Protein AF-A0A7R7DL66-F1 (afdb_monomer_lite)

Radius of gyration: 11.13 Å; chains: 1; bounding box: 29×21×27 Å

pLD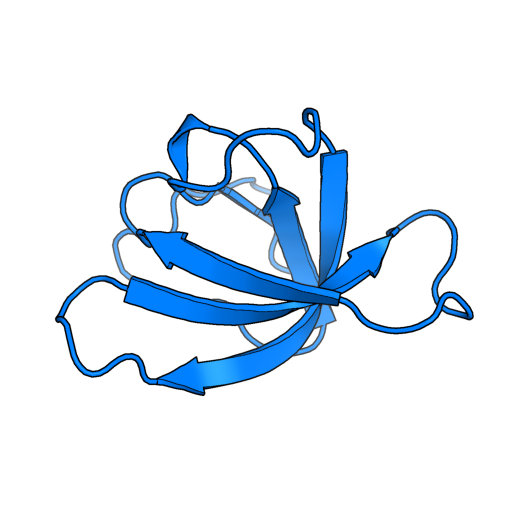DT: mean 90.2, std 12.35, range [52.09, 98.31]

Organism: NCBI:txid227318

Sequence (77 aa):
MPVVMAMDQEPKQGDAVFISPAAGIHGHGCWWALVVSTMPALVKGAVYLRVVPVEDTAATPQVFYARTSGLLVNKRS

Foldseek 3Di:
DDKDQLPDHDDAQQKKKWQDCLFVHPDPHIAIWGFRGWDDDPDPQKIKTFTDHPVDPPDDTDIDITRSRRMIIHDDD

Structure (mmCIF, N/CA/C/O backbone):
data_AF-A0A7R7DL66-F1
#
_entry.id   AF-A0A7R7DL66-F1
#
loop_
_atom_site.group_PDB
_atom_site.id
_atom_site.type_symbol
_atom_site.label_atom_id
_atom_site.label_alt_id
_atom_site.label_comp_id
_atom_site.label_asym_id
_atom_site.label_entity_id
_atom_site.label_seq_id
_atom_site.pdbx_PDB_ins_code
_atom_site.Cartn_x
_atom_site.Cartn_y
_atom_site.Cartn_z
_atom_site.occupancy
_atom_site.B_iso_or_equiv
_atom_site.auth_seq_id
_atom_site.auth_comp_id
_atom_site.auth_asym_id
_atom_site.auth_atom_id
_atom_site.pdbx_PDB_model_num
ATOM 1 N N . MET A 1 1 ? 14.680 -5.857 9.866 1.00 52.25 1 MET A N 1
ATOM 2 C CA . MET A 1 1 ? 13.444 -5.203 10.352 1.00 52.25 1 MET A CA 1
ATOM 3 C C . MET A 1 1 ? 12.285 -6.164 10.122 1.00 52.25 1 MET A C 1
ATOM 5 O O . MET A 1 1 ? 12.313 -6.833 9.092 1.00 52.25 1 MET A O 1
ATOM 9 N N . PRO A 1 2 ? 11.355 -6.333 11.075 1.00 65.88 2 PRO A N 1
ATOM 10 C CA . PRO A 1 2 ? 10.300 -7.337 10.969 1.00 65.88 2 PRO A CA 1
ATOM 11 C C . PRO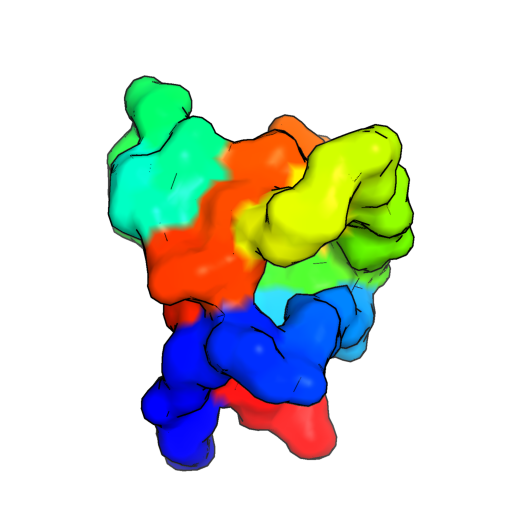 A 1 2 ? 9.241 -6.929 9.935 1.00 65.88 2 PRO A C 1
ATOM 13 O O . PRO A 1 2 ? 8.753 -5.802 9.947 1.00 65.88 2 PRO A O 1
ATOM 16 N N . VAL A 1 3 ? 8.878 -7.859 9.051 1.00 66.88 3 VAL A N 1
ATOM 17 C CA . VAL A 1 3 ? 7.691 -7.746 8.190 1.00 66.88 3 VAL A CA 1
ATOM 18 C C . VAL A 1 3 ? 6.490 -8.211 9.006 1.00 66.88 3 VAL A C 1
ATOM 20 O O . VAL A 1 3 ? 6.536 -9.293 9.591 1.00 66.88 3 VAL A O 1
ATOM 23 N N . VAL A 1 4 ? 5.426 -7.411 9.055 1.00 67.56 4 VAL A N 1
ATOM 24 C CA . VAL A 1 4 ? 4.200 -7.737 9.799 1.00 67.56 4 VAL A CA 1
ATOM 25 C C . VAL A 1 4 ? 2.972 -7.623 8.897 1.00 67.56 4 VAL A C 1
ATOM 27 O O . VAL A 1 4 ? 2.932 -6.820 7.963 1.00 67.56 4 VAL A O 1
ATOM 30 N N . MET A 1 5 ? 1.954 -8.439 9.174 1.00 59.94 5 MET A N 1
ATOM 31 C CA . MET A 1 5 ? 0.625 -8.277 8.576 1.00 59.94 5 MET A CA 1
ATOM 32 C C . MET A 1 5 ? -0.047 -7.038 9.178 1.00 59.94 5 MET A C 1
ATOM 34 O O . MET A 1 5 ? 0.027 -6.835 10.389 1.00 59.94 5 MET A O 1
ATOM 38 N N . ALA A 1 6 ? -0.750 -6.236 8.373 1.00 59.38 6 ALA A N 1
ATOM 39 C CA . ALA A 1 6 ? -1.401 -4.997 8.827 1.00 59.38 6 ALA A CA 1
ATOM 40 C C . ALA A 1 6 ? -2.656 -5.205 9.705 1.00 59.38 6 ALA A C 1
ATOM 42 O O . ALA A 1 6 ? -3.545 -4.354 9.704 1.00 59.38 6 ALA A O 1
ATOM 43 N N . MET A 1 7 ? -2.781 -6.329 10.422 1.00 52.09 7 MET A N 1
ATOM 44 C CA . MET A 1 7 ? -4.025 -6.675 11.120 1.00 52.09 7 MET A CA 1
ATOM 45 C C . MET A 1 7 ? -4.401 -5.690 12.239 1.00 52.09 7 MET A C 1
ATOM 47 O O . MET A 1 7 ? -5.592 -5.535 12.481 1.00 52.09 7 MET A O 1
ATOM 51 N N . ASP A 1 8 ? -3.439 -4.947 12.806 1.00 55.06 8 ASP A N 1
ATOM 52 C CA . ASP A 1 8 ? -3.702 -4.020 13.922 1.00 55.06 8 ASP A CA 1
ATOM 53 C C . ASP A 1 8 ? -3.234 -2.569 13.712 1.00 55.06 8 ASP A C 1
ATOM 55 O O . ASP A 1 8 ? -3.526 -1.707 14.541 1.00 55.06 8 ASP A O 1
ATOM 59 N N . GLN A 1 9 ? -2.522 -2.249 12.624 1.00 65.81 9 GLN A N 1
ATOM 60 C CA . GLN A 1 9 ? -2.068 -0.876 12.365 1.00 65.81 9 GLN A CA 1
ATOM 61 C C . GLN A 1 9 ? -2.073 -0.532 10.880 1.00 65.81 9 GLN A C 1
ATOM 63 O O . GLN A 1 9 ? -1.405 -1.181 10.074 1.00 65.81 9 GLN A O 1
ATOM 68 N N . GLU A 1 10 ? -2.781 0.546 10.537 1.00 82.81 10 GLU A N 1
ATOM 69 C CA . GLU A 1 10 ? -2.797 1.090 9.182 1.00 82.81 10 GLU A CA 1
ATOM 70 C C . GLU A 1 10 ? -1.376 1.485 8.724 1.00 82.81 10 GLU A C 1
ATOM 72 O O . GLU A 1 10 ? -0.566 1.973 9.532 1.00 82.81 10 GLU A O 1
ATOM 77 N N . PRO A 1 11 ? -1.041 1.272 7.437 1.00 91.75 11 PRO A N 1
ATOM 78 C CA . PRO A 1 11 ? 0.182 1.798 6.847 1.00 91.75 11 PRO A CA 1
ATOM 79 C C . PRO A 1 11 ? 0.239 3.317 6.993 1.00 91.75 11 PRO A C 1
ATOM 81 O O . PRO A 1 11 ? -0.779 4.004 6.887 1.00 91.75 11 PRO A O 1
ATOM 84 N N . LYS A 1 12 ? 1.438 3.848 7.211 1.00 92.50 12 LYS A N 1
ATOM 85 C CA . LYS A 1 12 ? 1.688 5.289 7.292 1.00 92.50 12 LYS A CA 1
ATOM 86 C C . LYS A 1 12 ? 2.659 5.716 6.202 1.00 92.50 12 LYS A C 1
ATOM 88 O O . LYS A 1 12 ? 3.325 4.888 5.590 1.00 92.50 12 LYS A O 1
ATOM 93 N N . GLN A 1 13 ? 2.738 7.022 5.968 1.00 95.81 13 GLN A N 1
ATOM 94 C CA . GLN A 1 13 ? 3.766 7.592 5.103 1.00 95.81 13 GLN A CA 1
ATOM 95 C C . GLN A 1 13 ? 5.160 7.101 5.529 1.00 95.81 13 GLN A C 1
ATOM 97 O O . GLN A 1 13 ? 5.479 7.108 6.716 1.00 95.81 13 GLN A O 1
ATOM 102 N N . GLY A 1 14 ? 5.970 6.681 4.557 1.00 94.69 14 GLY A N 1
ATOM 103 C CA . GLY A 1 14 ? 7.314 6.137 4.772 1.00 94.69 14 GLY A CA 1
ATOM 104 C C . GLY A 1 14 ? 7.374 4.620 4.974 1.00 94.69 14 GLY A C 1
ATOM 105 O O . GLY A 1 14 ? 8.437 4.034 4.759 1.00 94.69 14 GLY A O 1
ATOM 106 N N . ASP A 1 15 ? 6.256 3.964 5.304 1.00 95.50 15 ASP A N 1
ATOM 107 C CA . ASP A 1 15 ? 6.195 2.500 5.343 1.00 95.50 15 ASP A CA 1
ATOM 108 C C . ASP A 1 15 ? 6.394 1.921 3.935 1.00 95.50 15 ASP A C 1
ATOM 110 O O . ASP A 1 15 ? 5.978 2.511 2.934 1.00 95.50 15 ASP A O 1
ATOM 114 N N . ALA A 1 16 ? 6.992 0.733 3.852 1.00 96.06 16 ALA A N 1
ATOM 115 C CA . ALA A 1 16 ? 6.972 -0.061 2.631 1.00 96.06 16 ALA A CA 1
ATOM 116 C C . ALA A 1 16 ? 5.829 -1.083 2.694 1.00 96.06 16 ALA A C 1
ATOM 118 O O . ALA A 1 16 ? 5.619 -1.736 3.715 1.00 96.06 16 ALA A O 1
ATOM 119 N N . VAL A 1 17 ? 5.091 -1.245 1.602 1.00 96.75 17 VAL A N 1
ATOM 120 C CA . VAL A 1 17 ? 3.949 -2.160 1.485 1.00 96.75 17 VAL A CA 1
ATOM 121 C C . VAL A 1 17 ? 4.130 -3.090 0.298 1.00 96.75 17 VAL A C 1
ATOM 123 O O . VAL A 1 17 ? 4.682 -2.690 -0.725 1.00 96.75 17 VAL A O 1
ATOM 126 N N . PHE A 1 18 ? 3.668 -4.332 0.417 1.00 96.94 18 PHE A N 1
ATOM 127 C CA . PHE A 1 18 ? 3.739 -5.282 -0.690 1.00 96.94 18 PHE A CA 1
ATOM 128 C C . PHE A 1 18 ? 2.456 -5.235 -1.521 1.00 96.94 18 PHE A C 1
ATOM 130 O O . PHE A 1 18 ? 1.397 -5.704 -1.092 1.00 96.94 18 PHE A O 1
ATOM 137 N N . ILE A 1 19 ? 2.556 -4.668 -2.719 1.00 97.69 19 ILE A N 1
ATOM 138 C CA . ILE A 1 19 ? 1.477 -4.645 -3.703 1.00 97.69 19 ILE A CA 1
ATOM 139 C C . ILE A 1 19 ? 1.331 -6.056 -4.254 1.00 97.69 19 ILE A C 1
ATOM 141 O O . ILE A 1 19 ? 2.292 -6.618 -4.770 1.00 97.69 19 ILE A O 1
ATOM 145 N N . SER A 1 20 ? 0.151 -6.656 -4.090 1.00 97.44 20 SER A N 1
ATOM 146 C CA . SER A 1 20 ? -0.124 -8.017 -4.552 1.00 97.44 20 SER A CA 1
ATOM 147 C C . SER A 1 20 ? -1.630 -8.320 -4.597 1.00 97.44 20 SER A C 1
ATOM 149 O O . SER A 1 20 ? -2.418 -7.647 -3.916 1.00 97.44 20 SER A O 1
ATOM 151 N N . PRO A 1 21 ? -2.043 -9.394 -5.300 1.00 97.44 21 PRO A N 1
ATOM 152 C CA . PRO A 1 21 ? -3.426 -9.872 -5.291 1.00 97.44 21 PRO A CA 1
ATOM 153 C C . PRO A 1 21 ? -3.974 -10.219 -3.901 1.00 97.44 21 PRO A C 1
ATOM 155 O O . PRO A 1 21 ? -5.176 -10.108 -3.684 1.00 97.44 21 PRO A O 1
ATOM 158 N N . ALA A 1 22 ? -3.120 -10.595 -2.941 1.00 95.06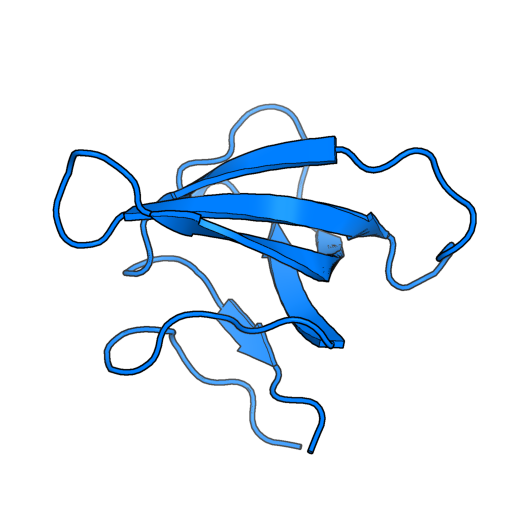 22 ALA A N 1
ATOM 159 C CA . ALA A 1 22 ? -3.549 -10.895 -1.572 1.00 95.06 22 ALA A CA 1
ATOM 160 C C . ALA A 1 22 ? -4.150 -9.664 -0.869 1.00 95.06 22 ALA A C 1
ATOM 162 O O . ALA A 1 22 ? -5.095 -9.793 -0.093 1.00 95.06 22 ALA A O 1
ATOM 163 N N . ALA A 1 23 ? -3.664 -8.465 -1.202 1.00 95.12 23 ALA A N 1
ATOM 164 C CA . ALA A 1 23 ? -4.211 -7.196 -0.731 1.00 95.12 23 ALA A CA 1
ATOM 165 C C . ALA A 1 23 ? -5.414 -6.706 -1.566 1.00 95.12 23 ALA A C 1
ATOM 167 O O . ALA A 1 23 ? -5.887 -5.592 -1.354 1.00 95.12 23 ALA A O 1
ATOM 168 N N . GLY A 1 24 ? -5.918 -7.504 -2.514 1.00 96.00 24 GLY A N 1
ATOM 169 C CA . GLY A 1 24 ? -7.000 -7.120 -3.430 1.00 96.00 24 GLY A CA 1
ATOM 170 C C . GLY A 1 24 ? -6.552 -6.269 -4.624 1.00 96.00 24 GLY A C 1
ATOM 171 O O . GLY A 1 24 ? -7.398 -5.693 -5.304 1.00 96.00 24 GLY A O 1
ATOM 172 N N . ILE A 1 25 ? -5.242 -6.176 -4.887 1.00 97.31 25 ILE A N 1
ATOM 173 C CA . ILE A 1 25 ? -4.685 -5.407 -6.007 1.00 97.31 25 ILE A CA 1
ATOM 174 C C . ILE A 1 25 ? -4.313 -6.373 -7.137 1.00 97.31 25 ILE A C 1
ATOM 176 O O . ILE A 1 25 ? -3.322 -7.098 -7.055 1.00 97.31 25 ILE A O 1
ATOM 180 N N . HIS A 1 26 ? -5.115 -6.393 -8.201 1.00 96.50 26 HIS A N 1
ATOM 181 C CA . HIS A 1 26 ? -4.967 -7.324 -9.324 1.00 96.50 26 HIS A CA 1
ATOM 182 C C . HIS A 1 26 ? -4.414 -6.630 -10.574 1.00 96.50 26 HIS A C 1
ATOM 184 O O . HIS A 1 26 ? -4.667 -5.453 -10.790 1.00 96.50 26 HIS A O 1
ATOM 190 N N . GLY A 1 27 ? -3.687 -7.367 -11.422 1.00 96.06 27 GLY A N 1
ATOM 191 C CA . GLY A 1 27 ? -3.223 -6.868 -12.728 1.00 96.06 27 GLY A CA 1
ATOM 192 C C . GLY A 1 27 ? -1.938 -6.028 -12.711 1.00 96.06 27 GLY A C 1
ATOM 193 O O . GLY A 1 27 ? -1.495 -5.601 -13.770 1.00 96.06 27 GLY A O 1
ATOM 194 N N . HIS A 1 28 ? -1.310 -5.834 -11.545 1.00 94.44 28 HIS A N 1
ATOM 195 C CA . HIS A 1 28 ? -0.102 -5.005 -11.379 1.00 94.44 28 HIS A CA 1
ATOM 196 C C . HIS A 1 28 ? 1.163 -5.799 -11.008 1.00 94.44 28 HIS A C 1
ATOM 198 O O . HIS A 1 28 ? 2.180 -5.211 -10.646 1.00 94.44 28 HIS A O 1
ATOM 204 N N . GLY A 1 29 ? 1.107 -7.134 -11.069 1.00 94.75 29 GLY A N 1
ATOM 205 C CA . GLY A 1 29 ? 2.171 -7.996 -10.550 1.00 94.75 29 GLY A CA 1
ATOM 206 C C . GLY A 1 29 ? 2.316 -7.897 -9.027 1.00 94.75 29 GLY A C 1
ATOM 207 O O . GLY A 1 29 ? 1.384 -7.484 -8.335 1.00 94.75 29 GLY A O 1
ATOM 208 N N . CYS A 1 30 ? 3.483 -8.300 -8.518 1.00 97.06 30 CYS A N 1
ATOM 209 C CA . CYS A 1 30 ? 3.810 -8.239 -7.094 1.00 97.06 30 CYS A CA 1
ATOM 210 C C . CYS A 1 30 ? 5.127 -7.492 -6.873 1.00 97.06 30 CYS A C 1
ATOM 212 O O . CYS A 1 30 ? 6.136 -7.864 -7.470 1.00 97.06 30 CYS A O 1
ATOM 214 N N . TRP A 1 31 ? 5.130 -6.468 -6.020 1.00 97.38 31 TRP A N 1
ATOM 215 C CA . TRP A 1 31 ? 6.303 -5.616 -5.793 1.00 97.38 31 TRP A CA 1
ATOM 216 C C . TRP A 1 31 ? 6.194 -4.823 -4.485 1.00 97.38 31 TRP A C 1
ATOM 218 O O . TRP A 1 31 ? 5.118 -4.698 -3.898 1.00 97.38 31 TRP A O 1
ATOM 228 N N . TRP A 1 32 ? 7.324 -4.302 -4.004 1.00 97.06 32 TRP A N 1
ATOM 229 C CA . TRP A 1 32 ? 7.374 -3.448 -2.817 1.00 97.06 32 TRP A CA 1
ATOM 230 C C . TRP A 1 32 ? 7.221 -1.981 -3.200 1.00 97.06 32 T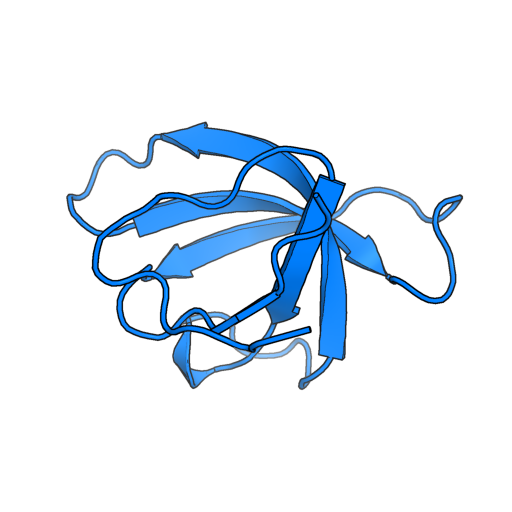RP A C 1
ATOM 232 O O . TRP A 1 32 ? 7.955 -1.477 -4.042 1.00 97.06 32 TRP A O 1
ATOM 242 N N . ALA A 1 33 ? 6.318 -1.280 -2.528 1.00 97.56 33 ALA A N 1
ATOM 243 C CA . ALA A 1 33 ? 6.039 0.126 -2.765 1.00 97.56 33 ALA A CA 1
ATOM 244 C C . ALA A 1 33 ? 6.253 0.950 -1.495 1.00 97.56 33 ALA A C 1
ATOM 246 O O . ALA A 1 33 ? 5.939 0.495 -0.399 1.00 97.56 33 ALA A O 1
ATOM 247 N N . LEU A 1 34 ? 6.756 2.171 -1.630 1.00 97.81 34 LEU A N 1
ATOM 248 C CA . LEU A 1 34 ? 6.841 3.143 -0.550 1.00 97.81 34 LEU A CA 1
ATOM 249 C C . LEU A 1 34 ? 5.525 3.918 -0.449 1.00 97.81 34 LEU A C 1
ATOM 251 O O . LEU A 1 34 ? 5.047 4.474 -1.440 1.00 97.81 34 LEU A O 1
ATOM 255 N N . VAL A 1 35 ? 4.950 3.989 0.749 1.00 97.31 35 VAL A N 1
ATOM 256 C CA . VAL A 1 35 ? 3.735 4.762 1.019 1.00 97.31 35 VAL A CA 1
ATOM 257 C C . VAL A 1 35 ? 4.068 6.248 1.061 1.00 97.31 35 VAL A C 1
ATOM 259 O O . VAL A 1 35 ? 4.795 6.721 1.933 1.00 97.31 35 VAL A O 1
ATOM 262 N N . VAL A 1 36 ? 3.487 6.999 0.130 1.00 97.56 36 VAL A N 1
ATOM 263 C CA . VAL A 1 36 ? 3.538 8.466 0.093 1.00 97.56 36 VAL A CA 1
ATOM 264 C C . VAL A 1 36 ? 2.470 9.048 1.014 1.00 97.56 36 VAL A C 1
ATOM 266 O O . VAL A 1 36 ? 2.741 9.963 1.782 1.00 97.56 36 VAL A O 1
ATOM 269 N N . SER A 1 37 ? 1.253 8.511 0.953 1.00 97.31 37 SER A N 1
ATOM 270 C CA . SER A 1 37 ? 0.150 8.886 1.840 1.00 97.31 37 SER A CA 1
ATOM 271 C C . SER A 1 37 ? -0.925 7.801 1.852 1.00 97.31 37 SER A C 1
ATOM 273 O O . SER A 1 37 ? -1.012 6.986 0.931 1.00 97.31 37 SER A O 1
ATOM 275 N N . THR A 1 38 ? -1.785 7.821 2.865 1.00 96.19 38 THR A N 1
ATOM 276 C CA . THR A 1 38 ? -2.967 6.956 2.950 1.00 96.19 38 THR A CA 1
ATOM 277 C C . THR A 1 38 ? -4.241 7.789 3.004 1.00 96.19 38 THR A C 1
ATOM 279 O O . THR A 1 38 ? -4.231 8.932 3.461 1.00 96.19 38 THR A O 1
ATOM 282 N N . MET A 1 39 ? -5.340 7.235 2.496 1.00 95.31 39 MET A N 1
ATOM 283 C CA . MET A 1 39 ? -6.678 7.806 2.658 1.00 95.31 39 MET A CA 1
ATOM 284 C C . MET A 1 39 ? -7.624 6.715 3.167 1.00 95.31 39 MET A C 1
ATOM 286 O O . MET A 1 39 ? -7.556 5.580 2.679 1.00 95.31 39 MET A O 1
ATOM 290 N N . PRO A 1 40 ? -8.515 7.031 4.120 1.00 91.25 40 PRO A N 1
ATOM 291 C CA . PRO A 1 40 ? -9.464 6.058 4.639 1.00 91.25 40 PRO A CA 1
ATOM 292 C C . PRO A 1 40 ? -10.412 5.590 3.530 1.00 91.25 40 PRO A C 1
ATOM 294 O O . PRO A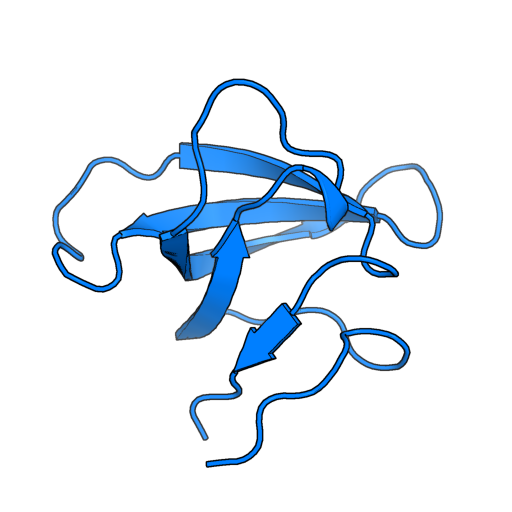 1 40 ? -10.873 6.385 2.709 1.00 91.25 40 PRO A O 1
ATOM 297 N N . ALA A 1 41 ? -10.715 4.293 3.504 1.00 91.38 41 ALA A N 1
ATOM 298 C CA . ALA A 1 41 ? -11.774 3.763 2.655 1.00 91.38 41 ALA A CA 1
ATOM 299 C C . ALA A 1 41 ? -13.130 3.816 3.378 1.00 91.38 41 ALA A C 1
ATOM 301 O O . ALA A 1 41 ? -13.200 3.795 4.603 1.00 91.38 41 ALA A O 1
ATOM 302 N N . LEU A 1 42 ? -14.225 3.796 2.611 1.00 91.00 42 LEU A N 1
ATOM 303 C CA . LEU A 1 42 ? -15.588 3.716 3.160 1.00 91.00 42 LEU A CA 1
ATOM 304 C C . LEU A 1 42 ? -15.903 2.357 3.816 1.00 91.00 42 LEU A C 1
ATOM 306 O O . LEU A 1 42 ? -16.906 2.215 4.508 1.00 91.00 42 LEU A O 1
ATOM 310 N N . VAL A 1 43 ? -15.064 1.345 3.580 1.00 90.06 43 VAL A N 1
ATOM 311 C CA . VAL A 1 43 ? -15.249 -0.026 4.065 1.00 90.06 43 VAL A CA 1
ATOM 312 C C . VAL A 1 43 ? -14.200 -0.332 5.128 1.00 90.06 43 VAL A C 1
ATOM 314 O O . VAL A 1 43 ? -13.006 -0.161 4.888 1.00 90.06 43 VAL A O 1
ATOM 317 N N . LYS A 1 44 ? -14.638 -0.855 6.280 1.00 90.06 44 LYS A N 1
ATOM 318 C CA . LYS A 1 44 ? -13.738 -1.292 7.358 1.00 90.06 44 LYS A CA 1
ATOM 319 C C . LYS A 1 44 ? -12.735 -2.338 6.849 1.00 90.06 44 LYS A C 1
ATOM 321 O O . LYS A 1 44 ? -13.109 -3.270 6.134 1.00 90.06 44 LYS A O 1
ATOM 326 N N . GLY A 1 45 ? -11.473 -2.205 7.262 1.00 90.94 45 GLY A N 1
ATOM 327 C CA . GLY A 1 45 ? -10.393 -3.116 6.861 1.00 90.94 45 GLY A CA 1
ATOM 328 C C . GLY A 1 45 ? -9.896 -2.891 5.430 1.00 90.94 45 GLY A C 1
ATOM 329 O O . GLY A 1 45 ? -9.368 -3.810 4.801 1.00 90.94 45 GLY A O 1
ATOM 330 N N . ALA A 1 46 ? -10.100 -1.689 4.894 1.00 93.88 46 ALA A N 1
ATOM 331 C CA . ALA A 1 46 ? -9.557 -1.271 3.616 1.00 93.88 46 ALA A CA 1
ATOM 332 C C . ALA A 1 46 ? -9.003 0.153 3.693 1.00 93.88 46 ALA A C 1
ATOM 334 O O . ALA A 1 46 ? -9.407 0.947 4.540 1.00 93.88 46 ALA A O 1
ATOM 335 N N . VAL A 1 47 ? -8.081 0.468 2.791 1.00 95.31 47 VAL A N 1
ATOM 336 C CA . VAL A 1 47 ? -7.390 1.756 2.728 1.00 95.31 47 VAL A CA 1
ATOM 337 C C . VAL A 1 47 ? -7.039 2.073 1.279 1.00 95.31 47 VAL A C 1
ATOM 339 O O . VAL A 1 47 ? -6.756 1.167 0.493 1.00 95.31 47 VAL A O 1
ATOM 342 N N . TYR A 1 48 ? -7.045 3.351 0.913 1.00 97.19 48 TYR A N 1
ATOM 343 C CA . TYR A 1 48 ? -6.420 3.797 -0.326 1.00 97.19 48 TYR A CA 1
ATOM 344 C C . TYR A 1 48 ? -4.960 4.154 -0.058 1.00 97.19 48 TYR A C 1
ATOM 346 O O . TYR A 1 48 ? -4.654 4.987 0.796 1.00 97.19 48 TYR A O 1
ATOM 354 N N . LEU A 1 49 ? -4.059 3.529 -0.805 1.00 97.38 49 LEU A N 1
ATOM 355 C CA . LEU A 1 49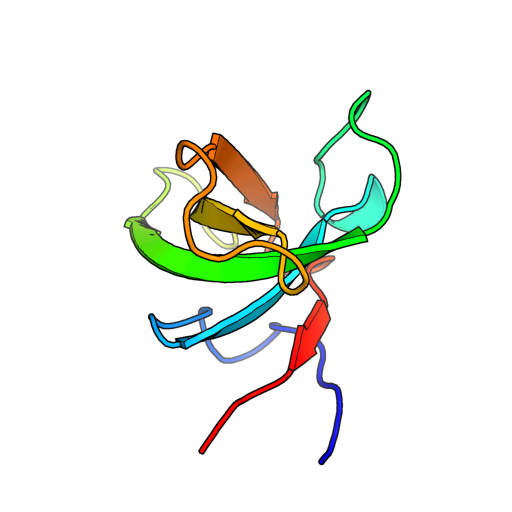 ? -2.621 3.732 -0.722 1.00 97.38 49 LEU A CA 1
ATOM 356 C C . LEU A 1 49 ? -2.180 4.583 -1.900 1.00 97.38 49 LEU A C 1
ATOM 358 O O . LEU A 1 49 ? -2.395 4.188 -3.042 1.00 97.38 49 LEU A O 1
ATOM 362 N N . ARG A 1 50 ? -1.531 5.715 -1.633 1.00 98.31 50 ARG A N 1
ATOM 363 C CA . ARG A 1 50 ? -0.752 6.432 -2.643 1.00 98.31 50 ARG A CA 1
ATOM 364 C C . ARG A 1 50 ? 0.704 6.019 -2.488 1.00 98.31 50 ARG A C 1
ATOM 366 O O . ARG A 1 50 ? 1.286 6.253 -1.429 1.00 98.31 50 ARG A O 1
ATOM 373 N N . VAL A 1 51 ? 1.278 5.398 -3.512 1.00 98.25 51 VAL A N 1
ATOM 374 C CA . VAL A 1 51 ? 2.585 4.731 -3.427 1.00 98.25 51 VAL A CA 1
ATOM 375 C C . VAL A 1 51 ? 3.476 5.007 -4.634 1.00 98.25 51 VAL A C 1
ATOM 377 O O . VAL A 1 51 ? 2.990 5.374 -5.702 1.00 98.25 51 VAL A O 1
ATOM 380 N N . VAL A 1 52 ? 4.774 4.782 -4.460 1.00 98.31 52 VAL A N 1
ATOM 381 C CA . VAL A 1 52 ? 5.795 4.735 -5.523 1.00 98.31 52 VAL A CA 1
ATOM 382 C C . VAL A 1 52 ? 6.631 3.453 -5.378 1.00 98.31 52 VAL A C 1
ATOM 384 O O . VAL A 1 52 ? 6.678 2.912 -4.272 1.00 98.31 52 VAL A O 1
ATOM 387 N N . PRO A 1 53 ? 7.283 2.934 -6.432 1.00 97.25 53 PRO A N 1
ATOM 388 C CA . PRO A 1 53 ? 8.274 1.856 -6.317 1.00 97.25 53 PRO A CA 1
ATOM 389 C C . PRO A 1 53 ? 9.356 2.178 -5.287 1.00 97.25 53 PRO A C 1
ATOM 391 O O . PRO A 1 53 ? 9.811 3.318 -5.188 1.00 97.25 53 PRO A O 1
ATOM 394 N N . VAL A 1 54 ? 9.774 1.187 -4.494 1.00 95.50 54 VAL A N 1
ATOM 395 C CA . VAL A 1 54 ? 10.862 1.397 -3.517 1.00 95.50 54 VAL A CA 1
ATOM 396 C C . VAL A 1 54 ? 12.205 1.649 -4.202 1.00 95.50 54 VAL A C 1
ATOM 398 O O . VAL A 1 54 ? 13.074 2.291 -3.616 1.00 95.50 54 VAL A O 1
ATOM 401 N N . GLU A 1 55 ? 12.367 1.148 -5.424 1.00 94.75 55 GLU A N 1
ATOM 402 C CA . GLU A 1 55 ? 13.532 1.313 -6.290 1.00 94.75 55 GLU A CA 1
ATOM 403 C C . GLU A 1 55 ? 13.562 2.654 -7.041 1.00 94.75 55 GLU A C 1
ATOM 405 O O . GLU A 1 55 ? 14.629 3.062 -7.492 1.00 94.75 55 GLU A O 1
ATOM 410 N N . ASP A 1 56 ? 12.425 3.350 -7.147 1.00 95.38 56 ASP A N 1
ATOM 411 C CA . ASP A 1 56 ? 12.311 4.643 -7.827 1.00 95.38 56 ASP A CA 1
ATOM 412 C C . ASP A 1 56 ? 11.293 5.552 -7.126 1.00 95.38 56 ASP A C 1
ATOM 414 O O . ASP A 1 56 ? 10.100 5.584 -7.438 1.00 95.38 56 ASP A O 1
ATOM 418 N N . THR A 1 57 ? 11.786 6.347 -6.176 1.00 92.25 57 THR A N 1
ATOM 419 C CA . THR A 1 57 ? 10.960 7.308 -5.436 1.00 92.25 57 THR A CA 1
ATOM 420 C C . THR A 1 57 ? 10.607 8.563 -6.237 1.00 92.25 57 THR A C 1
ATOM 422 O O . THR A 1 57 ? 9.820 9.374 -5.751 1.00 92.25 57 THR A O 1
ATOM 425 N N . ALA A 1 58 ? 11.190 8.760 -7.426 1.00 94.44 58 ALA A N 1
ATOM 426 C CA . ALA A 1 58 ? 10.860 9.868 -8.325 1.00 94.44 58 ALA A CA 1
ATOM 427 C C . ALA A 1 58 ? 9.718 9.515 -9.295 1.00 94.44 58 ALA A C 1
ATOM 429 O O . ALA A 1 58 ? 9.193 10.402 -9.975 1.00 94.44 58 ALA A O 1
ATOM 430 N N . ALA A 1 59 ? 9.312 8.243 -9.344 1.00 96.00 59 ALA A N 1
ATOM 431 C CA . ALA A 1 59 ? 8.196 7.780 -10.151 1.00 96.00 59 ALA A CA 1
ATOM 432 C C . ALA A 1 59 ? 6.889 8.527 -9.835 1.00 96.00 59 ALA A C 1
ATOM 434 O O . ALA A 1 59 ? 6.639 8.994 -8.719 1.00 96.00 59 ALA A O 1
ATOM 435 N N . THR A 1 60 ? 5.998 8.584 -10.827 1.00 97.12 60 THR A N 1
ATOM 436 C CA . THR A 1 60 ? 4.656 9.145 -10.630 1.00 97.12 60 THR A CA 1
ATOM 437 C C . THR A 1 60 ? 3.872 8.281 -9.633 1.00 97.12 60 THR A C 1
ATOM 439 O O . THR A 1 60 ? 3.729 7.079 -9.874 1.00 97.12 60 THR A O 1
ATOM 442 N N . PRO A 1 61 ? 3.324 8.857 -8.544 1.00 97.69 61 PRO A N 1
ATOM 443 C CA . PRO A 1 61 ? 2.597 8.075 -7.555 1.00 97.69 61 PRO A CA 1
ATOM 444 C C . PRO A 1 61 ? 1.353 7.400 -8.128 1.00 97.69 61 PRO A C 1
ATOM 446 O O . PRO A 1 61 ? 0.543 8.034 -8.806 1.00 97.69 61 PRO A O 1
ATOM 449 N N . GLN A 1 62 ? 1.170 6.133 -7.778 1.00 97.75 62 GLN A N 1
ATOM 450 C CA . GLN A 1 62 ? -0.001 5.332 -8.119 1.00 97.75 62 GLN A CA 1
ATOM 451 C C . GLN A 1 62 ? -0.925 5.209 -6.910 1.00 97.75 62 GLN A C 1
ATOM 453 O O . GLN A 1 62 ? -0.471 5.256 -5.765 1.00 97.75 62 GLN A O 1
ATOM 458 N N . VAL A 1 63 ? -2.227 5.063 -7.160 1.00 98.00 63 VAL A N 1
ATOM 459 C CA . VAL A 1 63 ? -3.232 4.904 -6.105 1.00 98.00 63 VAL A CA 1
ATOM 460 C C . VAL A 1 63 ? -3.873 3.531 -6.210 1.00 98.00 63 VAL A C 1
ATOM 462 O O . VAL A 1 63 ? -4.398 3.172 -7.260 1.00 98.00 63 VAL A O 1
ATOM 465 N N . PHE A 1 64 ? -3.876 2.791 -5.104 1.00 98.00 64 PHE A N 1
ATOM 466 C CA . PHE A 1 64 ? -4.500 1.476 -5.014 1.00 98.00 64 PHE A CA 1
ATOM 467 C C . PHE A 1 64 ? -5.500 1.412 -3.869 1.00 98.00 64 PHE A C 1
ATOM 469 O O . PHE A 1 64 ? -5.232 1.894 -2.772 1.00 98.00 64 PHE A O 1
ATOM 476 N N . TYR A 1 65 ? -6.636 0.764 -4.112 1.00 96.88 65 TYR A N 1
ATOM 477 C CA . TYR A 1 65 ? -7.500 0.274 -3.046 1.00 96.88 65 TYR A CA 1
ATOM 478 C C . TYR A 1 65 ? -6.923 -1.041 -2.513 1.00 96.88 65 TYR A C 1
ATOM 480 O O . TYR A 1 65 ? -6.714 -1.973 -3.286 1.00 96.88 65 TYR A O 1
ATOM 488 N N . ALA A 1 66 ? -6.670 -1.120 -1.208 1.00 96.19 66 ALA A N 1
ATOM 489 C CA . ALA A 1 66 ? -6.064 -2.282 -0.571 1.00 96.19 66 ALA A CA 1
ATOM 490 C C . ALA A 1 66 ? -6.906 -2.785 0.606 1.00 96.19 66 ALA A C 1
ATOM 492 O O . ALA A 1 66 ? -7.402 -2.004 1.418 1.00 96.19 66 ALA A O 1
ATOM 493 N N . ARG A 1 67 ? -7.016 -4.107 0.736 1.00 94.38 67 ARG A N 1
ATOM 494 C CA . ARG A 1 67 ? -7.541 -4.799 1.919 1.00 94.38 67 ARG A CA 1
ATOM 495 C C . ARG A 1 67 ? -6.414 -4.946 2.938 1.00 94.38 67 ARG A C 1
ATOM 497 O O . ARG A 1 67 ? -5.404 -5.583 2.647 1.00 94.38 67 ARG A O 1
ATOM 504 N N . THR A 1 68 ? -6.587 -4.406 4.143 1.00 91.88 68 THR A N 1
ATOM 505 C CA . THR A 1 68 ? -5.530 -4.420 5.173 1.00 91.88 68 THR A CA 1
ATOM 506 C C . THR A 1 68 ? -5.207 -5.835 5.653 1.00 91.88 68 THR A C 1
ATOM 508 O O . THR A 1 68 ? -4.059 -6.138 5.951 1.00 91.88 68 THR A O 1
ATOM 511 N N . SER A 1 69 ? -6.185 -6.745 5.635 1.00 91.50 69 SER A N 1
ATOM 512 C CA . SER A 1 69 ? -6.005 -8.145 6.045 1.00 91.50 69 SER A CA 1
ATOM 513 C C . SER A 1 69 ? -5.024 -8.939 5.178 1.00 91.50 69 SER A C 1
ATOM 515 O O . SER A 1 69 ? -4.535 -9.970 5.625 1.00 91.50 69 SER A O 1
ATOM 517 N N . GLY A 1 70 ? -4.767 -8.497 3.945 1.00 91.19 70 GLY A N 1
ATOM 518 C CA . GLY A 1 70 ? -3.840 -9.138 3.008 1.00 91.19 70 GLY A CA 1
ATOM 519 C C . GLY A 1 70 ? -2.632 -8.274 2.652 1.00 91.19 70 GLY A C 1
ATOM 520 O O . GLY A 1 70 ? -1.865 -8.633 1.762 1.00 91.19 70 GLY A O 1
ATOM 521 N N . LEU A 1 71 ? -2.474 -7.128 3.318 1.00 93.50 71 LEU A N 1
ATOM 522 C CA . LEU A 1 71 ? -1.398 -6.185 3.059 1.00 93.50 71 LEU A CA 1
ATOM 523 C C . LEU A 1 71 ? -0.218 -6.466 3.993 1.00 93.50 71 LEU A C 1
ATOM 525 O O . LEU A 1 71 ? -0.328 -6.337 5.215 1.00 93.50 71 LEU A O 1
ATOM 529 N N . LEU A 1 72 ? 0.924 -6.819 3.403 1.00 94.38 72 LEU A N 1
ATOM 530 C CA . LEU A 1 72 ? 2.194 -6.882 4.123 1.00 94.38 72 LEU A CA 1
ATOM 531 C C . LEU A 1 72 ? 2.761 -5.474 4.265 1.00 94.38 72 LEU A C 1
ATOM 533 O O . LEU A 1 72 ? 2.843 -4.738 3.279 1.00 94.38 72 LEU A O 1
ATOM 537 N N . VAL A 1 73 ? 3.182 -5.129 5.479 1.00 94.38 73 VAL A N 1
ATOM 538 C CA . VAL A 1 73 ? 3.761 -3.825 5.800 1.00 94.38 73 VAL A CA 1
ATOM 539 C C . VAL A 1 73 ? 5.126 -4.036 6.441 1.00 94.38 73 VAL A C 1
ATOM 541 O O . VAL A 1 73 ? 5.290 -4.801 7.392 1.00 94.38 73 VAL A O 1
ATOM 544 N N . ASN A 1 74 ? 6.115 -3.334 5.911 1.00 92.81 74 ASN A N 1
ATOM 545 C CA . ASN A 1 74 ? 7.446 -3.217 6.471 1.00 92.81 74 ASN A CA 1
ATOM 546 C C . ASN A 1 74 ? 7.611 -1.792 7.009 1.00 92.81 74 ASN A C 1
ATOM 548 O O . ASN A 1 74 ? 7.699 -0.825 6.247 1.00 92.81 74 ASN A O 1
ATOM 552 N N . LYS A 1 75 ? 7.598 -1.683 8.338 1.00 85.56 75 LYS A N 1
ATOM 553 C CA . LYS A 1 75 ? 7.694 -0.418 9.065 1.00 85.56 75 LYS A CA 1
ATOM 554 C C . LYS A 1 75 ? 9.116 0.124 8.939 1.00 85.56 75 LYS A C 1
ATOM 556 O O . LYS A 1 75 ? 10.058 -0.515 9.411 1.00 85.56 75 LYS A O 1
ATOM 561 N N . ARG A 1 76 ? 9.274 1.304 8.340 1.00 71.62 76 ARG A N 1
ATOM 562 C CA . ARG A 1 76 ? 10.526 2.066 8.437 1.00 71.62 76 ARG A CA 1
ATOM 563 C C . ARG A 1 76 ? 10.374 3.036 9.603 1.00 71.62 76 ARG A C 1
ATOM 565 O O . ARG A 1 76 ? 9.687 4.042 9.485 1.00 71.62 76 ARG A O 1
ATOM 572 N N . SER A 1 77 ? 10.930 2.638 10.746 1.00 57.94 77 SER A N 1
ATOM 573 C CA . SER A 1 77 ? 11.114 3.481 11.935 1.00 57.94 77 SER A CA 1
ATOM 574 C C . SER A 1 77 ? 12.000 4.681 11.642 1.00 57.94 77 SER A C 1
ATOM 576 O O . SER A 1 77 ? 13.009 4.458 10.932 1.00 57.94 77 SER A O 1
#

Secondary structure (DSSP, 8-state):
--EEETTSS---TT-EEEESGGGT--SS--EEEEEEEEEE-SSTTEEEEEEEETT-TTSPPEEEEEEGGG-EEE---